Protein AF-A0A317YQ85-F1 (afdb_monomer)

Radius of gyration: 21.91 Å; Cα contacts (8 Å, |Δi|>4): 40; chains: 1; bounding box: 39×44×57 Å

Mean predicted aligned error: 11.45 Å

Structure (mmCIF, N/CA/C/O backbone):
data_AF-A0A317YQ85-F1
#
_entry.id   AF-A0A317YQ85-F1
#
loop_
_atom_site.group_PDB
_atom_site.id
_atom_site.type_symbol
_atom_site.label_atom_id
_atom_site.label_alt_id
_atom_site.label_comp_id
_atom_site.label_asym_id
_atom_site.label_entity_id
_atom_site.label_seq_id
_atom_site.pdbx_PDB_ins_code
_atom_site.Cartn_x
_atom_site.Cartn_y
_atom_site.Cartn_z
_atom_site.occupancy
_atom_site.B_iso_or_equiv
_atom_site.auth_seq_id
_atom_site.auth_comp_id
_atom_site.auth_asym_id
_atom_site.auth_atom_id
_atom_site.pdbx_PDB_model_num
ATOM 1 N N . MET A 1 1 ? -9.573 -4.242 -2.777 1.00 50.12 1 MET A N 1
ATOM 2 C CA . MET A 1 1 ? -8.986 -3.996 -1.440 1.00 50.12 1 MET A CA 1
ATOM 3 C C . MET A 1 1 ? -9.918 -3.262 -0.467 1.00 50.12 1 MET A C 1
ATOM 5 O O . MET A 1 1 ? -9.620 -3.276 0.711 1.00 50.12 1 MET A O 1
ATOM 9 N N . ILE A 1 2 ? -11.048 -2.672 -0.889 1.00 54.00 2 ILE A N 1
ATOM 10 C CA . ILE A 1 2 ? -11.897 -1.852 0.005 1.00 54.00 2 ILE A CA 1
ATOM 11 C C . ILE A 1 2 ? -12.776 -2.663 0.972 1.00 54.00 2 ILE A C 1
ATOM 13 O O . ILE A 1 2 ? -12.992 -2.251 2.102 1.00 54.00 2 ILE A O 1
ATOM 17 N N . THR A 1 3 ? -13.259 -3.835 0.562 1.00 55.47 3 THR A N 1
ATOM 18 C CA . THR A 1 3 ? -14.066 -4.721 1.421 1.00 55.47 3 THR A CA 1
ATOM 19 C C . THR A 1 3 ? -13.219 -5.641 2.296 1.00 55.47 3 THR A C 1
ATOM 21 O O . THR A 1 3 ? -13.746 -6.287 3.195 1.00 55.47 3 THR A O 1
ATOM 24 N N . VAL A 1 4 ? -11.908 -5.703 2.042 1.00 69.31 4 VAL A N 1
ATOM 25 C CA . VAL A 1 4 ? -11.000 -6.661 2.680 1.00 69.31 4 VAL A CA 1
ATOM 26 C C . VAL A 1 4 ? -10.904 -6.428 4.191 1.00 69.31 4 VAL A C 1
ATOM 28 O O . VAL A 1 4 ? -11.081 -7.407 4.903 1.00 69.31 4 VAL A O 1
ATOM 31 N N . PRO A 1 5 ? -10.741 -5.195 4.714 1.00 67.88 5 PRO A N 1
ATOM 32 C CA . PRO A 1 5 ? -10.679 -4.971 6.161 1.00 67.88 5 PRO A CA 1
ATOM 33 C C . PRO A 1 5 ? -11.965 -5.341 6.902 1.00 67.88 5 PRO A C 1
ATOM 35 O O . PRO A 1 5 ? -11.911 -5.950 7.964 1.00 67.88 5 PRO A O 1
ATOM 38 N N . ILE A 1 6 ? -13.128 -5.029 6.319 1.00 68.31 6 ILE A N 1
ATOM 39 C CA . ILE A 1 6 ? -14.445 -5.343 6.898 1.00 68.31 6 ILE A CA 1
ATOM 40 C C . ILE A 1 6 ? -14.634 -6.853 6.975 1.00 68.31 6 ILE A C 1
ATOM 42 O O . ILE A 1 6 ? -14.952 -7.405 8.026 1.00 68.31 6 ILE A O 1
ATOM 46 N N . VAL A 1 7 ? -14.432 -7.517 5.837 1.00 71.94 7 VAL A N 1
ATOM 47 C CA . VAL A 1 7 ? -14.652 -8.954 5.704 1.00 71.94 7 VAL A CA 1
ATOM 48 C C . VAL A 1 7 ? -13.621 -9.721 6.529 1.00 71.94 7 VAL A C 1
ATOM 50 O O . VAL A 1 7 ? -13.997 -10.663 7.212 1.00 71.94 7 VAL A O 1
ATOM 53 N N . ALA A 1 8 ? -12.357 -9.291 6.548 1.00 67.94 8 ALA A N 1
ATOM 54 C CA . ALA A 1 8 ? -11.316 -9.894 7.376 1.00 67.94 8 ALA A CA 1
ATOM 55 C C . ALA A 1 8 ? -11.564 -9.664 8.874 1.00 67.94 8 ALA A C 1
ATOM 57 O O . ALA A 1 8 ? -11.503 -10.617 9.644 1.00 67.94 8 ALA A O 1
ATOM 58 N N . GLY A 1 9 ? -11.901 -8.439 9.289 1.00 68.44 9 GLY A N 1
ATOM 59 C CA . GLY A 1 9 ? -12.206 -8.116 10.684 1.00 68.44 9 GLY A CA 1
ATOM 60 C C . GLY A 1 9 ? -13.398 -8.908 11.221 1.00 68.44 9 GLY A C 1
ATOM 61 O O . GLY A 1 9 ? -13.349 -9.397 12.344 1.00 68.44 9 GLY A O 1
ATOM 62 N N . PHE A 1 10 ? -14.432 -9.105 10.399 1.00 72.94 10 PHE A N 1
ATOM 63 C CA . PHE A 1 10 ? -15.574 -9.956 10.735 1.00 72.94 10 PHE A CA 1
ATOM 64 C C . PHE A 1 10 ? -15.238 -11.456 10.691 1.00 72.94 10 PHE A C 1
ATOM 66 O O . PHE A 1 10 ? -15.654 -12.212 11.559 1.00 72.94 10 PHE A O 1
ATOM 73 N N . LEU A 1 11 ? -14.462 -11.918 9.709 1.00 73.00 11 LEU A N 1
ATOM 74 C CA . LEU A 1 11 ? -14.079 -13.330 9.608 1.00 73.00 11 LEU A CA 1
ATOM 75 C C . LEU A 1 11 ? -13.194 -13.778 10.772 1.00 73.00 11 LEU A C 1
ATOM 77 O O . LEU A 1 11 ? -13.349 -14.900 11.241 1.00 73.00 11 LEU A O 1
ATOM 81 N N . VAL A 1 12 ? -12.299 -12.919 11.261 1.00 72.25 12 VAL A N 1
ATOM 82 C CA . VAL A 1 12 ? -11.390 -13.239 12.376 1.00 72.25 12 VAL A CA 1
ATOM 83 C C . VAL A 1 12 ? -12.139 -13.418 13.704 1.00 72.25 12 VAL A C 1
ATOM 85 O O . VAL A 1 12 ? -11.639 -14.115 14.585 1.00 72.25 12 VAL A O 1
ATOM 88 N N . THR A 1 13 ? -13.349 -12.864 13.862 1.00 74.56 13 THR A N 1
ATOM 89 C CA . THR A 1 13 ? -14.176 -13.117 15.059 1.00 74.56 13 THR A CA 1
ATOM 90 C C . THR A 1 13 ? -14.937 -14.442 14.994 1.00 74.56 13 THR A C 1
ATOM 92 O O . THR A 1 13 ? -15.354 -14.948 16.034 1.00 74.56 13 THR A O 1
AT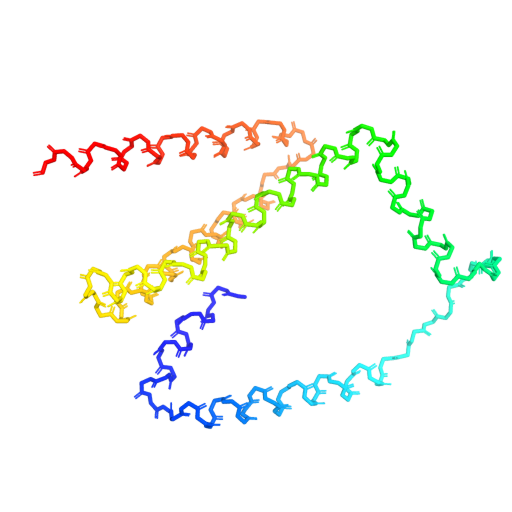OM 95 N N . LEU A 1 14 ? -15.107 -15.016 13.799 1.00 78.06 14 LEU A N 1
ATOM 96 C CA . LEU A 1 14 ? -15.869 -16.250 13.568 1.00 78.06 14 LEU A CA 1
ATOM 97 C C . LEU A 1 14 ? -14.985 -17.466 13.272 1.00 78.06 14 LEU A C 1
ATOM 99 O O . LEU A 1 14 ? -15.401 -18.603 13.486 1.00 78.06 14 LEU A O 1
ATOM 103 N N . VAL A 1 15 ? -13.783 -17.242 12.742 1.00 80.12 15 VAL A N 1
ATOM 104 C CA . VAL A 1 15 ? -12.920 -18.278 12.176 1.00 80.12 15 VAL A CA 1
ATOM 105 C C . VAL A 1 15 ? -11.517 -18.153 12.759 1.00 80.12 15 VAL A C 1
ATOM 107 O O . VAL A 1 15 ? -10.914 -17.082 12.754 1.00 80.12 15 VAL A O 1
ATOM 110 N N . HIS A 1 16 ? -10.963 -19.273 13.229 1.00 83.12 16 HIS A N 1
ATOM 111 C CA . HIS A 1 16 ? -9.589 -19.319 13.723 1.00 83.12 16 HIS A CA 1
ATOM 112 C C . HIS A 1 16 ? -8.580 -18.901 12.646 1.00 83.12 16 HIS A C 1
ATOM 114 O O . HIS A 1 16 ? -8.680 -19.288 11.479 1.00 83.12 16 HIS A O 1
ATOM 120 N N . ILE A 1 17 ? -7.542 -18.180 13.074 1.00 80.12 17 ILE A N 1
ATOM 121 C CA . ILE A 1 17 ? -6.497 -17.637 12.196 1.00 80.12 17 ILE A CA 1
ATOM 122 C C . ILE A 1 17 ? -5.819 -18.705 11.321 1.00 80.12 17 ILE A C 1
ATOM 124 O O . ILE A 1 17 ? -5.515 -18.445 10.160 1.00 80.12 17 ILE A O 1
ATOM 128 N N . ASN A 1 18 ? -5.661 -19.932 11.830 1.00 83.94 18 ASN A N 1
ATOM 129 C CA . ASN A 1 18 ? -5.074 -21.047 11.080 1.00 83.94 18 ASN A CA 1
ATOM 130 C C . ASN A 1 18 ? -5.918 -21.429 9.856 1.00 83.94 18 ASN A C 1
ATOM 132 O O . ASN A 1 18 ? -5.376 -21.707 8.790 1.00 83.94 18 ASN A O 1
ATOM 136 N N . THR A 1 19 ? -7.245 -21.402 9.982 1.00 84.88 19 THR A N 1
ATOM 137 C CA . THR A 1 19 ? -8.161 -21.715 8.879 1.00 84.88 19 THR A CA 1
ATOM 138 C C . THR A 1 19 ? -8.140 -20.614 7.821 1.00 84.88 19 THR A C 1
ATOM 140 O O . THR A 1 19 ? -8.168 -20.909 6.628 1.00 84.88 19 THR A O 1
ATOM 143 N N . LEU A 1 20 ? -8.026 -19.349 8.239 1.00 83.56 20 LEU A N 1
ATOM 144 C CA . LEU A 1 20 ? -7.866 -18.218 7.318 1.00 83.56 20 LEU A CA 1
ATOM 145 C C . LEU A 1 20 ? -6.538 -18.293 6.555 1.00 83.56 20 LEU A C 1
ATOM 147 O O . LEU A 1 20 ? -6.511 -18.062 5.347 1.00 83.56 20 LEU A O 1
ATOM 151 N N . ALA A 1 21 ? -5.454 -18.676 7.234 1.00 85.56 21 ALA A N 1
ATOM 152 C CA . ALA A 1 21 ? -4.158 -18.891 6.598 1.00 85.56 21 ALA A CA 1
ATOM 153 C C . ALA A 1 21 ? -4.220 -20.017 5.550 1.00 85.56 21 ALA A C 1
ATOM 155 O O . ALA A 1 21 ? -3.756 -19.829 4.426 1.00 85.56 21 ALA A O 1
ATOM 156 N N . LEU A 1 22 ? -4.859 -21.147 5.880 1.00 91.06 22 LEU A N 1
ATOM 157 C CA . LEU A 1 22 ? -5.059 -22.258 4.943 1.00 91.06 22 LEU A CA 1
ATOM 158 C C . LEU A 1 22 ? -5.895 -21.851 3.725 1.00 91.06 22 LEU A C 1
ATOM 160 O O . LEU A 1 22 ? -5.544 -22.205 2.599 1.00 91.06 22 LEU A O 1
ATOM 164 N N . LEU A 1 23 ? -6.968 -21.082 3.932 1.00 88.19 23 LEU A N 1
ATOM 165 C CA . LEU A 1 23 ? -7.794 -20.561 2.844 1.00 88.19 23 LEU A CA 1
ATOM 166 C C . LEU A 1 23 ? -6.975 -19.668 1.904 1.00 88.19 23 LEU A C 1
ATOM 168 O O . LEU A 1 23 ? -7.042 -19.850 0.691 1.00 88.19 23 LEU A O 1
ATOM 172 N N . ASN A 1 24 ? -6.168 -18.756 2.457 1.00 88.44 24 ASN A N 1
ATOM 173 C CA . ASN A 1 24 ? -5.304 -17.877 1.670 1.00 88.44 24 ASN A CA 1
ATOM 174 C C . ASN A 1 24 ? -4.281 -18.673 0.842 1.00 88.44 24 ASN A C 1
ATOM 176 O O . ASN A 1 24 ? -4.113 -18.426 -0.354 1.00 88.44 24 ASN A O 1
ATOM 180 N N . SER A 1 25 ? -3.636 -19.673 1.452 1.00 92.75 25 SER A N 1
ATOM 181 C CA . SER A 1 25 ? -2.713 -20.569 0.746 1.00 92.75 25 SER A CA 1
ATOM 182 C C . SER A 1 25 ? -3.399 -21.334 -0.385 1.00 92.75 25 SER A C 1
ATOM 184 O O . SER A 1 25 ? -2.835 -21.458 -1.471 1.00 92.75 25 SER A O 1
ATOM 186 N N . PHE A 1 26 ? -4.622 -21.818 -0.160 1.00 94.88 26 PHE A N 1
ATOM 187 C CA . PHE A 1 26 ? -5.395 -22.502 -1.191 1.00 94.88 26 PHE A CA 1
ATOM 188 C C . PHE A 1 26 ? -5.746 -21.567 -2.355 1.00 94.88 26 PHE A C 1
ATOM 190 O O . PHE A 1 26 ? -5.558 -21.935 -3.514 1.00 94.88 26 PHE A O 1
ATOM 197 N N . THR A 1 27 ? -6.197 -20.341 -2.076 1.00 92.38 27 THR A N 1
ATOM 198 C CA . THR A 1 27 ? -6.528 -19.372 -3.131 1.00 92.38 27 THR A CA 1
ATOM 199 C C . THR A 1 27 ? -5.310 -18.957 -3.957 1.00 92.38 27 THR A C 1
ATOM 201 O O . THR A 1 27 ? -5.420 -18.856 -5.178 1.00 92.38 27 THR A O 1
ATOM 204 N N . GLU A 1 28 ? -4.144 -18.788 -3.327 1.00 93.62 28 GLU A N 1
ATOM 205 C CA . GLU A 1 28 ? -2.880 -18.514 -4.029 1.00 93.62 28 GLU A CA 1
ATOM 206 C C . GLU A 1 28 ? -2.450 -19.696 -4.903 1.00 93.62 28 GLU A C 1
ATOM 208 O O . GLU A 1 28 ? -2.046 -19.519 -6.052 1.00 93.62 28 GLU A O 1
ATOM 213 N N . PHE A 1 29 ? -2.613 -20.924 -4.406 1.00 95.88 29 PHE A N 1
ATOM 214 C CA . PHE A 1 29 ? -2.321 -22.125 -5.184 1.00 95.88 29 PHE A CA 1
ATOM 215 C C . PHE A 1 29 ? -3.201 -22.232 -6.438 1.00 95.88 29 PHE A C 1
ATOM 217 O O . PHE A 1 29 ? -2.704 -22.518 -7.529 1.00 95.88 29 PHE A O 1
ATOM 224 N N . VAL A 1 30 ? -4.498 -21.935 -6.316 1.00 96.19 30 VAL A N 1
ATOM 225 C CA . VAL A 1 30 ? -5.408 -21.867 -7.469 1.00 96.19 30 VAL A CA 1
ATOM 226 C C . VAL A 1 30 ? -4.974 -20.767 -8.443 1.00 96.19 30 VAL A C 1
ATOM 228 O O . VAL A 1 30 ? -4.921 -21.008 -9.650 1.00 96.19 30 VAL A O 1
ATOM 231 N N . GLY A 1 31 ? -4.613 -19.583 -7.941 1.00 95.00 31 GLY A N 1
ATOM 232 C CA . GLY A 1 31 ? -4.095 -18.485 -8.762 1.00 95.00 31 GLY A CA 1
ATOM 233 C C . GLY A 1 31 ? -2.850 -18.885 -9.558 1.00 95.00 31 GLY A C 1
ATOM 234 O O . GLY A 1 31 ? -2.764 -18.617 -10.757 1.00 95.00 31 GLY A O 1
ATOM 235 N 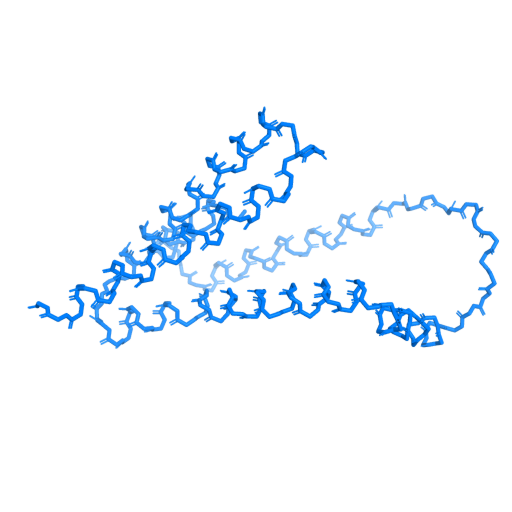N . LEU A 1 32 ? -1.929 -19.608 -8.925 1.00 95.12 32 LEU A N 1
ATOM 236 C CA . LEU A 1 32 ? -0.718 -20.128 -9.552 1.00 95.12 32 LEU A CA 1
ATOM 237 C C . LEU A 1 32 ? -1.039 -21.111 -10.690 1.00 95.12 32 LEU A C 1
ATOM 239 O O . LEU A 1 32 ? -0.463 -20.991 -11.773 1.00 95.12 32 LEU A O 1
ATOM 243 N N . ILE A 1 33 ? -2.004 -22.019 -10.504 1.00 95.38 33 ILE A N 1
ATOM 244 C CA . ILE A 1 33 ? -2.471 -22.916 -11.578 1.00 95.38 33 ILE A CA 1
ATOM 245 C C . ILE A 1 33 ? -3.034 -22.108 -12.754 1.00 95.38 33 ILE A C 1
ATOM 247 O O . ILE A 1 33 ? -2.671 -22.357 -13.904 1.00 95.38 33 ILE A O 1
ATOM 251 N N . LEU A 1 34 ? -3.880 -21.112 -12.481 1.00 94.62 34 LEU A N 1
ATOM 252 C CA . LEU A 1 34 ? -4.472 -20.266 -13.522 1.00 94.62 34 LEU A CA 1
ATOM 253 C C . LEU A 1 34 ? -3.410 -19.481 -14.304 1.00 94.62 34 LEU A C 1
ATOM 255 O O . LEU A 1 34 ? -3.525 -19.343 -15.523 1.00 94.62 34 LEU A O 1
ATOM 259 N N . ILE A 1 35 ? -2.353 -19.014 -13.632 1.00 92.94 35 ILE A N 1
ATOM 260 C CA . ILE A 1 35 ? -1.218 -18.350 -14.284 1.00 92.94 35 ILE A CA 1
ATOM 261 C C . ILE A 1 35 ? -0.482 -19.310 -15.221 1.00 92.94 35 ILE A C 1
ATOM 263 O O . ILE A 1 35 ? -0.156 -18.923 -16.340 1.00 92.94 35 ILE A O 1
ATOM 267 N N . PHE A 1 36 ? -0.271 -20.569 -14.833 1.00 90.06 36 PHE A N 1
ATOM 268 C CA . PHE A 1 36 ? 0.327 -21.559 -15.738 1.00 90.06 36 PHE A CA 1
ATOM 269 C C . PHE A 1 36 ? -0.553 -21.880 -16.951 1.00 90.06 36 PHE A C 1
ATOM 271 O O . PHE A 1 36 ? -0.038 -22.247 -18.009 1.00 90.06 36 PHE A O 1
ATOM 278 N N . MET A 1 37 ? -1.872 -21.723 -16.828 1.00 93.19 37 MET A N 1
ATOM 279 C CA . MET A 1 37 ? -2.803 -21.900 -17.945 1.00 93.19 37 MET A CA 1
ATOM 280 C C . MET A 1 37 ? -2.820 -20.702 -18.910 1.00 93.19 37 MET A C 1
ATOM 282 O O . MET A 1 37 ? -3.277 -20.850 -20.049 1.00 93.19 37 MET A O 1
ATOM 286 N N . LEU A 1 38 ? -2.309 -19.531 -18.507 1.00 89.94 38 LEU A N 1
ATOM 287 C CA . LEU A 1 38 ? -2.206 -18.362 -19.382 1.00 89.94 38 LEU A CA 1
ATOM 288 C C . LEU A 1 38 ? -1.162 -18.603 -20.480 1.00 89.94 38 LEU A C 1
ATOM 290 O O . LEU A 1 38 ? 0.041 -18.681 -20.244 1.00 89.94 38 LEU A O 1
ATOM 294 N N . ARG A 1 39 ? -1.629 -18.665 -21.730 1.00 81.25 39 ARG A N 1
ATOM 295 C CA . ARG A 1 39 ? -0.761 -18.683 -22.913 1.00 81.25 39 ARG A CA 1
ATOM 296 C C . ARG A 1 39 ? -0.522 -17.259 -23.398 1.00 81.25 39 ARG A C 1
ATOM 298 O O . ARG A 1 39 ? -1.422 -16.625 -23.945 1.00 81.25 39 ARG A O 1
ATOM 305 N N . PHE A 1 40 ? 0.704 -16.772 -23.248 1.00 75.88 40 PHE A N 1
ATOM 306 C CA . PHE A 1 40 ? 1.113 -15.495 -23.826 1.00 75.88 40 PHE A CA 1
ATOM 307 C C . PHE A 1 40 ? 1.437 -15.673 -25.312 1.00 75.88 40 PHE A C 1
ATOM 309 O O . PHE A 1 40 ? 2.225 -16.541 -25.686 1.00 75.88 40 PHE A O 1
ATOM 316 N N . LYS A 1 41 ? 0.834 -14.849 -26.178 1.00 77.75 41 LYS A N 1
ATOM 317 C CA . LYS A 1 41 ? 1.267 -14.762 -27.578 1.00 77.75 41 LYS A CA 1
ATOM 318 C C . LYS A 1 41 ? 2.649 -14.100 -27.611 1.00 77.75 41 LYS A C 1
ATOM 320 O O . LYS A 1 41 ? 2.795 -13.038 -27.001 1.00 77.75 41 LYS A O 1
ATOM 325 N N . PRO A 1 42 ? 3.645 -14.674 -28.307 1.00 68.44 42 PRO A N 1
ATOM 326 C CA . PRO A 1 42 ? 4.931 -14.014 -28.466 1.00 68.44 42 PRO A CA 1
ATOM 327 C C . PRO A 1 42 ? 4.711 -12.682 -29.188 1.00 68.44 42 PRO A C 1
ATOM 329 O O . PRO A 1 42 ? 4.082 -12.630 -30.245 1.00 68.44 42 PRO A O 1
ATOM 332 N N . ALA A 1 43 ? 5.175 -11.590 -28.584 1.00 69.12 43 ALA A N 1
ATOM 333 C CA . ALA A 1 43 ? 5.159 -10.290 -29.232 1.00 69.12 43 ALA A CA 1
ATOM 334 C C . ALA A 1 43 ? 6.158 -10.309 -30.397 1.00 69.12 43 ALA A C 1
ATOM 336 O O . ALA A 1 43 ? 7.273 -10.805 -30.240 1.00 69.12 43 ALA A O 1
ATOM 337 N N . ASN A 1 44 ? 5.782 -9.732 -31.542 1.00 59.00 44 ASN A N 1
ATOM 338 C CA . ASN A 1 44 ? 6.637 -9.566 -32.726 1.00 59.00 44 ASN A CA 1
ATOM 339 C C . ASN A 1 44 ? 7.739 -8.511 -32.492 1.00 59.00 44 ASN A C 1
ATOM 341 O O . ASN A 1 44 ? 7.914 -7.588 -33.284 1.00 59.00 44 ASN A O 1
ATOM 345 N N . ALA A 1 45 ? 8.448 -8.592 -31.370 1.00 62.19 45 ALA A N 1
ATOM 346 C CA . ALA A 1 45 ? 9.595 -7.758 -31.083 1.00 62.19 45 ALA A CA 1
ATOM 347 C C . ALA A 1 45 ? 10.846 -8.534 -31.488 1.00 62.19 45 ALA A C 1
ATOM 349 O O . ALA A 1 45 ? 11.126 -9.603 -30.946 1.00 62.19 45 ALA A O 1
ATOM 350 N N . VAL A 1 46 ? 11.616 -7.979 -32.426 1.00 58.75 46 VAL A N 1
ATOM 3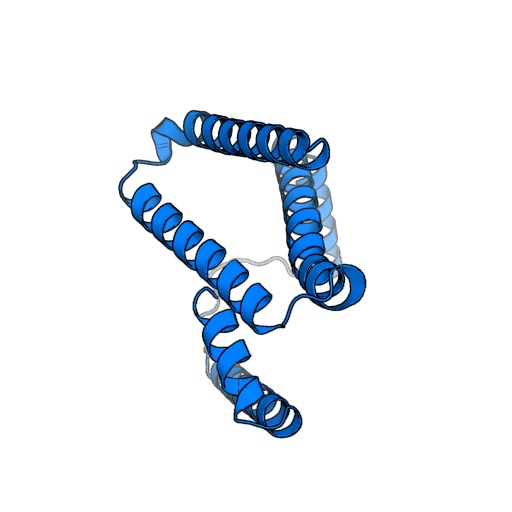51 C CA . VAL A 1 46 ? 13.003 -8.383 -32.675 1.00 58.75 46 VAL A CA 1
ATOM 352 C C . VAL A 1 46 ? 13.801 -8.009 -31.424 1.00 58.75 46 VAL A C 1
ATOM 354 O O . VAL A 1 46 ? 14.393 -6.937 -31.321 1.00 58.75 46 VAL A O 1
ATOM 357 N N . SER A 1 47 ? 13.715 -8.858 -30.405 1.00 59.53 47 SER A N 1
ATOM 358 C CA . SER A 1 47 ? 14.435 -8.701 -29.155 1.00 59.53 47 SER A CA 1
ATOM 359 C C . SER A 1 47 ? 15.863 -9.162 -29.401 1.00 59.53 47 SER A C 1
ATOM 361 O O . SER A 1 47 ? 16.140 -10.347 -29.576 1.00 59.53 47 SER A O 1
ATOM 363 N N . LYS A 1 48 ? 16.789 -8.204 -29.440 1.00 63.84 48 LYS A N 1
ATOM 364 C CA . LYS A 1 48 ? 18.204 -8.501 -29.228 1.00 63.84 48 LYS A CA 1
ATOM 365 C C . LYS A 1 48 ? 18.284 -9.214 -27.874 1.00 63.84 48 LYS A C 1
ATOM 367 O O . LYS A 1 48 ? 17.725 -8.698 -26.907 1.00 63.84 48 LYS A O 1
ATOM 372 N N . SER A 1 49 ? 18.915 -10.388 -27.803 1.00 69.12 49 SER A N 1
ATOM 373 C CA . SER A 1 49 ? 19.033 -11.155 -26.556 1.00 69.12 49 SER A CA 1
ATOM 374 C C . SER A 1 49 ? 19.964 -10.425 -25.582 1.00 69.12 49 SER A C 1
ATOM 376 O O . SER A 1 49 ? 21.154 -10.722 -25.480 1.00 69.12 49 SER A O 1
ATOM 378 N N . ILE A 1 50 ? 19.445 -9.400 -24.918 1.00 76.00 50 ILE A N 1
ATOM 379 C CA . ILE A 1 50 ? 20.143 -8.683 -23.859 1.00 76.00 50 ILE A CA 1
ATOM 380 C C . ILE A 1 50 ? 20.042 -9.559 -22.613 1.00 76.00 50 ILE A C 1
ATOM 382 O O . ILE A 1 50 ? 18.976 -10.114 -22.323 1.00 76.00 50 ILE A O 1
ATOM 386 N N . LYS A 1 51 ? 21.142 -9.716 -21.872 1.00 86.94 51 LYS A N 1
ATOM 387 C CA . LYS A 1 51 ? 21.080 -10.434 -20.596 1.00 86.94 51 LYS A CA 1
ATOM 388 C C . LYS A 1 51 ? 20.121 -9.693 -19.668 1.00 86.94 51 LYS A C 1
ATOM 390 O O . LYS A 1 51 ? 20.144 -8.468 -19.596 1.00 86.94 51 LYS A O 1
ATOM 395 N N . PHE A 1 52 ? 19.305 -10.433 -18.921 1.00 83.88 52 PHE A N 1
ATOM 396 C CA . PHE A 1 52 ? 18.312 -9.851 -18.011 1.00 83.88 52 PHE A CA 1
ATOM 397 C C . PHE A 1 52 ? 18.912 -8.781 -17.080 1.00 83.88 52 PHE A C 1
ATOM 399 O O . PHE A 1 52 ? 18.340 -7.708 -16.906 1.00 83.88 52 PHE A O 1
ATOM 406 N N . THR A 1 53 ? 20.103 -9.041 -16.538 1.00 87.81 53 THR A N 1
ATOM 407 C CA . THR A 1 53 ? 20.821 -8.118 -15.650 1.00 87.81 53 THR A CA 1
ATOM 408 C C . THR A 1 53 ? 21.234 -6.822 -16.347 1.00 87.81 53 THR A C 1
ATOM 410 O O . THR A 1 53 ? 21.105 -5.748 -15.763 1.00 87.81 53 THR A O 1
ATOM 413 N N . GLU A 1 54 ? 21.687 -6.909 -17.598 1.00 86.31 54 GLU A N 1
ATOM 414 C CA . GLU A 1 54 ? 22.073 -5.757 -18.418 1.00 86.31 54 GLU A CA 1
ATOM 415 C C . GLU A 1 54 ? 20.845 -4.901 -18.751 1.00 86.31 54 GLU A C 1
ATOM 417 O O . GLU A 1 54 ? 20.869 -3.690 -18.533 1.00 86.31 54 GLU A O 1
ATOM 422 N N . GLY A 1 55 ? 19.736 -5.529 -19.156 1.00 85.31 55 GLY A N 1
ATOM 423 C CA . GLY A 1 55 ? 18.475 -4.829 -19.420 1.00 85.31 55 GLY A CA 1
ATOM 424 C C . GLY A 1 55 ? 17.880 -4.171 -18.169 1.00 85.31 55 GLY A C 1
ATOM 425 O O . GLY A 1 55 ? 17.355 -3.055 -18.231 1.00 85.31 55 GLY A O 1
ATOM 426 N N . MET A 1 56 ? 18.009 -4.818 -17.006 1.00 87.44 56 MET A N 1
ATOM 427 C CA . MET A 1 56 ? 17.563 -4.254 -15.732 1.00 87.44 56 MET A CA 1
ATOM 428 C C . MET A 1 56 ? 18.417 -3.046 -15.324 1.00 87.44 56 MET A C 1
ATOM 430 O O . MET A 1 56 ? 17.871 -1.992 -14.992 1.00 87.44 56 MET A O 1
ATOM 434 N N . ALA A 1 57 ? 19.746 -3.158 -15.404 1.00 90.94 57 ALA A N 1
ATOM 435 C CA . ALA A 1 57 ? 20.659 -2.058 -15.093 1.00 90.94 57 ALA A CA 1
ATOM 436 C C . ALA A 1 57 ? 20.448 -0.854 -16.025 1.00 90.94 57 ALA A C 1
ATOM 438 O O . ALA A 1 57 ? 20.434 0.294 -15.571 1.00 90.94 57 ALA A O 1
ATOM 439 N N . GLU A 1 58 ? 20.233 -1.105 -17.317 1.00 87.69 58 GLU A N 1
ATOM 440 C CA . GLU A 1 58 ? 19.940 -0.065 -18.302 1.00 87.69 58 GLU A CA 1
ATOM 441 C C . GLU A 1 58 ? 18.615 0.653 -18.001 1.00 87.69 58 GLU A C 1
ATOM 443 O O . GLU A 1 58 ? 18.562 1.885 -18.030 1.00 87.69 58 GLU A O 1
ATOM 448 N N . SER A 1 59 ? 17.580 -0.092 -17.604 1.00 87.62 59 SER A N 1
ATOM 449 C CA . SER A 1 59 ? 16.277 0.463 -17.210 1.00 87.62 59 SER A CA 1
ATOM 450 C C . SER A 1 59 ? 16.378 1.366 -15.975 1.00 87.62 59 SER A C 1
ATOM 452 O O . SER A 1 59 ? 15.851 2.480 -15.970 1.00 87.62 59 SER A O 1
ATOM 454 N N . PHE A 1 60 ? 17.114 0.941 -14.943 1.00 89.75 60 PHE A N 1
ATOM 455 C CA . PHE A 1 60 ? 17.361 1.770 -13.757 1.00 89.75 60 PHE A CA 1
ATOM 456 C C . PHE A 1 60 ? 18.151 3.034 -14.102 1.00 89.75 60 PHE A C 1
ATOM 458 O O . PHE A 1 60 ? 17.768 4.143 -13.715 1.00 89.75 60 PHE A O 1
ATOM 465 N N . LYS A 1 61 ? 19.223 2.892 -14.890 1.00 92.12 61 LYS A N 1
ATOM 466 C CA . LYS A 1 61 ? 20.021 4.029 -15.362 1.00 92.12 61 LYS A CA 1
ATOM 467 C C . LYS A 1 61 ? 19.164 5.022 -16.148 1.00 92.12 61 LYS A C 1
ATOM 469 O O . LYS A 1 61 ? 19.331 6.231 -15.986 1.00 92.12 61 LYS A O 1
ATOM 474 N N . TYR A 1 62 ? 18.234 4.533 -16.965 1.00 90.38 62 TYR A N 1
ATOM 475 C CA . TYR A 1 62 ? 17.310 5.363 -17.733 1.00 90.38 62 TYR A CA 1
ATOM 476 C C . TYR A 1 62 ? 16.373 6.186 -16.835 1.00 90.38 62 TYR A C 1
ATOM 478 O O . TYR A 1 62 ? 16.262 7.402 -17.021 1.00 90.38 62 TYR A O 1
ATOM 486 N N . VAL A 1 63 ? 15.755 5.557 -15.828 1.00 90.19 63 VAL A N 1
ATOM 487 C CA . VAL A 1 63 ? 14.860 6.239 -14.875 1.00 90.19 63 VAL A CA 1
ATOM 488 C C . VAL A 1 63 ? 15.595 7.355 -14.130 1.00 90.19 63 VAL A C 1
ATOM 490 O O . VAL A 1 63 ? 15.083 8.472 -14.043 1.00 90.19 63 VAL A O 1
ATOM 493 N N . PHE A 1 64 ? 16.814 7.093 -13.651 1.00 89.62 64 PHE A N 1
ATOM 494 C CA . PHE A 1 64 ? 17.585 8.079 -12.887 1.00 89.62 64 PHE A CA 1
ATOM 495 C C . PHE A 1 64 ? 18.230 9.175 -13.744 1.00 89.62 64 PHE A C 1
ATOM 497 O O . PHE A 1 64 ? 18.427 10.287 -13.253 1.00 89.62 64 PHE A O 1
ATOM 504 N N . LYS A 1 65 ? 18.519 8.914 -15.026 1.00 92.75 65 LYS A N 1
ATOM 505 C CA . LYS A 1 65 ? 19.061 9.925 -15.951 1.00 92.75 65 LYS A CA 1
ATOM 506 C C . LYS A 1 65 ? 18.025 10.995 -16.317 1.00 92.75 65 LYS A C 1
ATOM 508 O O . LYS A 1 65 ? 18.390 12.141 -16.575 1.00 92.75 65 LYS A O 1
ATOM 513 N N . ASN A 1 66 ? 16.740 10.645 -16.358 1.00 92.75 66 ASN A N 1
ATOM 514 C CA . ASN A 1 66 ? 15.670 11.585 -16.680 1.00 92.75 66 ASN A CA 1
ATOM 515 C C . ASN A 1 66 ? 15.107 12.227 -15.403 1.00 92.75 66 ASN A C 1
ATOM 517 O O . ASN A 1 66 ? 14.437 11.567 -14.611 1.00 92.75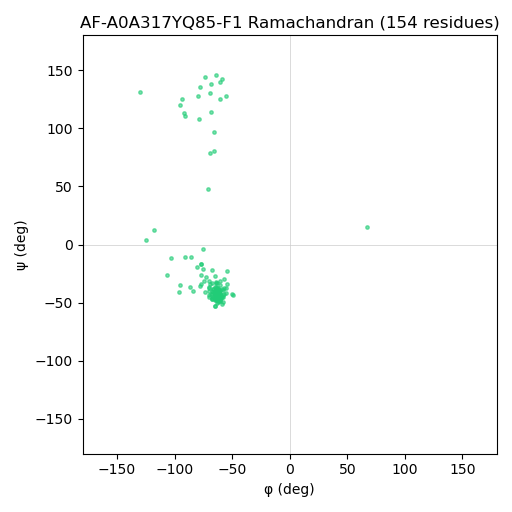 66 ASN A O 1
ATOM 521 N N . ARG A 1 67 ? 15.312 13.540 -15.230 1.00 89.50 67 ARG A N 1
ATOM 522 C CA . ARG A 1 67 ? 14.863 14.282 -14.037 1.00 89.50 67 ARG A CA 1
ATOM 523 C C . ARG A 1 67 ? 13.361 14.141 -13.763 1.00 89.50 67 ARG A C 1
ATOM 525 O O . ARG A 1 67 ? 12.980 14.038 -12.600 1.00 89.50 67 ARG A O 1
ATOM 532 N N . ASN A 1 68 ? 12.517 14.101 -14.796 1.00 88.00 68 ASN A N 1
ATOM 533 C CA . ASN A 1 68 ? 11.069 13.952 -14.619 1.00 88.00 68 ASN A CA 1
ATOM 534 C C . ASN A 1 68 ? 10.710 12.549 -14.116 1.00 88.00 68 ASN A C 1
ATOM 536 O O . ASN A 1 68 ? 9.934 12.424 -13.171 1.00 88.00 68 ASN A O 1
ATOM 540 N N . LEU A 1 69 ? 11.305 11.504 -14.702 1.00 89.38 69 LEU A N 1
ATOM 541 C CA . LEU A 1 69 ? 11.072 10.119 -14.275 1.00 89.38 69 LEU A CA 1
ATOM 542 C C . LEU A 1 69 ? 11.640 9.862 -12.881 1.00 89.38 69 LEU A C 1
ATOM 544 O O . LEU A 1 69 ? 10.948 9.288 -12.051 1.00 89.38 69 LEU A O 1
ATOM 548 N N . SER A 1 70 ? 12.843 10.355 -12.595 1.00 90.81 70 SER A N 1
ATOM 549 C CA . SER A 1 70 ? 13.464 10.267 -11.273 1.00 90.81 70 SER A CA 1
ATOM 550 C C . SER A 1 70 ? 12.627 10.977 -10.202 1.00 90.81 70 SER A C 1
ATOM 552 O O . SER A 1 70 ? 12.382 10.420 -9.135 1.00 90.81 70 SER A O 1
ATOM 554 N N . THR A 1 71 ? 12.086 12.165 -10.505 1.00 88.94 71 THR A N 1
ATOM 555 C CA . THR A 1 71 ? 11.193 12.886 -9.580 1.00 88.94 71 THR A CA 1
ATOM 556 C C . THR A 1 71 ? 9.897 12.112 -9.348 1.00 88.94 71 THR A C 1
ATOM 558 O O . THR A 1 71 ? 9.463 11.983 -8.205 1.00 88.94 71 THR A O 1
ATOM 561 N N . LEU A 1 72 ? 9.280 11.563 -10.399 1.00 88.12 72 LEU A N 1
ATOM 562 C CA . LEU A 1 72 ? 8.080 10.729 -10.267 1.00 88.12 72 LEU A CA 1
ATOM 563 C C . LEU A 1 72 ? 8.356 9.455 -9.467 1.00 88.12 72 LEU A C 1
ATOM 565 O O . LEU A 1 72 ? 7.567 9.099 -8.596 1.00 88.12 72 LEU A O 1
ATOM 569 N N . PHE A 1 73 ? 9.484 8.800 -9.726 1.00 90.19 73 PHE A N 1
ATOM 570 C CA . PHE A 1 73 ? 9.907 7.604 -9.015 1.00 90.19 73 PHE A CA 1
ATOM 571 C C . PHE A 1 73 ? 10.125 7.894 -7.530 1.00 90.19 73 PHE A C 1
ATOM 573 O O . PHE A 1 73 ? 9.566 7.198 -6.685 1.00 90.19 73 PHE A O 1
ATOM 580 N N . LEU A 1 74 ? 10.870 8.953 -7.202 1.00 91.56 74 LEU A N 1
ATOM 581 C CA . LEU A 1 74 ? 11.154 9.328 -5.820 1.00 91.56 74 LEU A CA 1
ATOM 582 C C . LEU A 1 74 ? 9.881 9.746 -5.080 1.00 91.56 74 LEU A C 1
ATOM 584 O O . LEU A 1 74 ? 9.615 9.250 -3.991 1.00 91.56 74 LEU A O 1
ATOM 588 N N . THR A 1 75 ? 9.064 10.615 -5.682 1.00 86.38 75 THR A N 1
ATOM 589 C CA . THR A 1 75 ? 7.803 11.060 -5.067 1.00 86.38 75 THR A CA 1
ATOM 590 C C . THR A 1 75 ? 6.842 9.900 -4.848 1.00 86.38 75 THR A C 1
ATOM 592 O O . THR A 1 75 ? 6.293 9.772 -3.757 1.00 86.38 75 THR A O 1
ATOM 595 N N . SER A 1 76 ? 6.691 9.011 -5.831 1.00 85.69 76 SER A N 1
ATOM 596 C CA . SER A 1 76 ? 5.862 7.813 -5.685 1.00 85.69 76 SER A CA 1
ATOM 597 C C . SER A 1 76 ? 6.423 6.882 -4.616 1.00 85.69 76 SER A C 1
ATOM 599 O O . SER A 1 76 ? 5.655 6.376 -3.808 1.00 85.69 76 SER A O 1
ATOM 601 N N . SER A 1 77 ? 7.741 6.682 -4.564 1.00 89.75 77 SER A N 1
ATOM 602 C CA . SER A 1 77 ? 8.376 5.821 -3.560 1.00 89.75 77 SER A CA 1
ATOM 603 C C . SER A 1 77 ? 8.163 6.354 -2.147 1.00 89.75 77 SER A C 1
ATOM 605 O O . SER A 1 77 ? 7.756 5.597 -1.274 1.00 89.75 77 SER A O 1
ATOM 607 N N . VAL A 1 78 ? 8.357 7.658 -1.926 1.00 90.69 78 VAL A N 1
ATOM 608 C CA . VAL A 1 78 ? 8.143 8.293 -0.616 1.00 90.69 78 VAL A CA 1
ATOM 609 C C . VAL A 1 78 ? 6.673 8.224 -0.207 1.00 90.69 78 VAL A C 1
ATOM 611 O O . VAL A 1 78 ? 6.374 7.821 0.913 1.00 90.69 78 VAL A O 1
ATOM 614 N N . ILE A 1 79 ? 5.745 8.565 -1.109 1.00 85.06 79 ILE A N 1
ATOM 615 C CA . ILE A 1 79 ? 4.305 8.515 -0.815 1.00 85.06 79 ILE A CA 1
ATOM 616 C C . ILE A 1 79 ? 3.866 7.080 -0.504 1.00 85.06 79 ILE A C 1
ATOM 618 O O . ILE A 1 79 ? 3.167 6.864 0.482 1.00 85.06 79 ILE A O 1
ATOM 622 N N . ASN A 1 80 ? 4.298 6.098 -1.303 1.00 86.75 80 ASN A N 1
ATOM 623 C CA . ASN A 1 80 ? 3.965 4.693 -1.062 1.00 86.75 80 ASN A CA 1
ATOM 624 C C . ASN A 1 80 ? 4.588 4.188 0.239 1.00 86.75 80 ASN A C 1
ATOM 626 O O . ASN A 1 80 ? 3.911 3.519 1.009 1.00 86.75 80 ASN A O 1
ATOM 630 N N . PHE A 1 81 ? 5.845 4.528 0.520 1.00 89.12 81 PHE A N 1
ATOM 631 C CA . PHE A 1 81 ? 6.508 4.114 1.752 1.00 89.12 81 PHE A CA 1
ATOM 632 C C . PHE A 1 81 ? 5.795 4.660 2.993 1.00 89.12 81 PHE A C 1
ATOM 634 O O . PHE A 1 81 ? 5.494 3.898 3.909 1.00 89.12 81 PHE A O 1
ATOM 641 N N . LEU A 1 82 ? 5.482 5.959 3.012 1.00 85.69 82 LEU A N 1
ATOM 642 C CA . LEU A 1 82 ? 4.766 6.584 4.126 1.00 85.69 82 LEU A CA 1
ATOM 643 C C . LEU A 1 82 ? 3.350 6.016 4.268 1.00 85.69 82 LEU A C 1
ATOM 645 O O . LEU A 1 82 ? 2.937 5.689 5.377 1.00 85.69 82 LEU A O 1
ATOM 649 N N . GLY A 1 83 ? 2.637 5.840 3.151 1.00 82.56 83 GLY A N 1
ATOM 650 C CA . GLY A 1 83 ? 1.308 5.230 3.139 1.00 82.56 83 GLY A CA 1
ATOM 651 C C . GLY A 1 83 ? 1.316 3.822 3.733 1.00 82.56 83 GLY A C 1
ATOM 652 O O . GLY A 1 83 ? 0.556 3.546 4.655 1.00 82.56 83 GLY A O 1
ATOM 653 N N . GLN A 1 84 ? 2.233 2.964 3.283 1.00 84.56 84 GLN A N 1
ATOM 654 C CA . GLN A 1 84 ? 2.340 1.593 3.789 1.00 84.56 84 GLN A CA 1
ATOM 655 C C . GLN A 1 84 ? 2.837 1.531 5.235 1.00 84.56 84 GLN A C 1
ATOM 657 O O . GLN A 1 84 ? 2.384 0.687 6.007 1.00 84.56 84 GLN A O 1
ATOM 662 N N . SER A 1 85 ? 3.721 2.448 5.634 1.00 83.56 85 SER A N 1
ATOM 663 C CA . SER A 1 85 ? 4.154 2.562 7.030 1.00 83.56 85 SER A CA 1
ATOM 664 C C . SER A 1 85 ? 2.977 2.881 7.951 1.00 83.56 85 SER A C 1
ATOM 666 O O . SER A 1 85 ? 2.884 2.310 9.034 1.00 83.56 85 SER A O 1
ATOM 668 N N . LEU A 1 86 ? 2.046 3.737 7.516 1.00 83.00 86 LEU A N 1
ATOM 669 C CA . LEU A 1 86 ? 0.813 4.012 8.257 1.00 83.00 86 LEU A CA 1
ATOM 670 C C . LEU A 1 86 ? -0.121 2.801 8.280 1.00 83.00 86 LEU A C 1
ATOM 672 O O . LEU A 1 86 ? -0.650 2.484 9.339 1.00 83.00 86 LEU A O 1
ATOM 676 N N . THR A 1 87 ? -0.285 2.093 7.161 1.00 82.19 87 THR A N 1
ATOM 677 C CA . THR A 1 87 ? -1.110 0.874 7.099 1.00 82.19 87 THR A CA 1
ATOM 678 C C . THR A 1 87 ? -0.651 -0.192 8.096 1.00 82.19 87 THR A C 1
ATOM 680 O O . THR A 1 87 ? -1.483 -0.858 8.702 1.00 82.19 87 THR A O 1
ATOM 683 N N . VAL A 1 88 ? 0.658 -0.334 8.317 1.00 84.69 88 VAL A N 1
ATOM 684 C CA . VAL A 1 88 ? 1.197 -1.292 9.299 1.00 84.69 88 VAL A CA 1
ATOM 685 C C . VAL A 1 88 ? 1.261 -0.701 10.714 1.00 84.69 88 VAL A C 1
ATOM 687 O O . VAL A 1 88 ? 1.021 -1.406 11.692 1.00 84.69 88 VAL A O 1
ATOM 690 N N . GLY A 1 89 ? 1.576 0.589 10.846 1.00 82.00 89 GLY A N 1
ATOM 691 C CA . GLY A 1 89 ? 1.781 1.251 12.136 1.00 82.00 89 GLY A CA 1
ATOM 692 C C . GLY A 1 89 ? 0.492 1.615 12.874 1.00 82.00 89 GLY A C 1
ATOM 693 O O . GLY A 1 89 ? 0.446 1.514 14.099 1.00 82.00 89 GLY A O 1
ATOM 694 N N . LEU A 1 90 ? -0.567 2.002 12.157 1.00 82.81 90 LEU A N 1
ATOM 695 C CA . LEU A 1 90 ? -1.843 2.410 12.758 1.00 82.81 90 LEU A CA 1
ATOM 696 C C . LEU A 1 90 ? -2.499 1.300 13.595 1.00 82.81 90 LEU A C 1
ATOM 698 O O . LEU A 1 90 ? -2.869 1.599 14.731 1.00 82.81 90 LEU A O 1
ATOM 702 N N . PRO A 1 91 ? -2.597 0.035 13.134 1.00 83.19 91 PRO A N 1
ATOM 703 C CA . PRO A 1 91 ? -3.114 -1.058 13.957 1.00 83.19 91 PRO A CA 1
ATOM 704 C C . PRO A 1 91 ? -2.365 -1.214 15.281 1.00 83.19 91 PRO A C 1
ATOM 706 O O . PRO A 1 91 ? -2.987 -1.397 16.327 1.00 83.19 91 PRO A O 1
ATOM 709 N N . ILE A 1 92 ? -1.035 -1.089 15.247 1.00 84.62 92 ILE A N 1
ATOM 710 C CA . ILE A 1 92 ? -0.188 -1.189 16.437 1.00 84.62 92 ILE A CA 1
ATOM 711 C C . ILE A 1 92 ? -0.511 -0.036 17.386 1.00 84.62 92 ILE A C 1
ATOM 713 O O . ILE A 1 92 ? -0.836 -0.280 18.543 1.00 84.62 92 ILE A O 1
ATOM 717 N N . ILE A 1 93 ? -0.492 1.211 16.917 1.00 84.25 93 ILE A N 1
ATOM 718 C CA . ILE A 1 93 ? -0.762 2.383 17.763 1.00 84.25 93 ILE A CA 1
ATOM 719 C C . ILE A 1 93 ? -2.174 2.310 18.368 1.00 84.25 93 ILE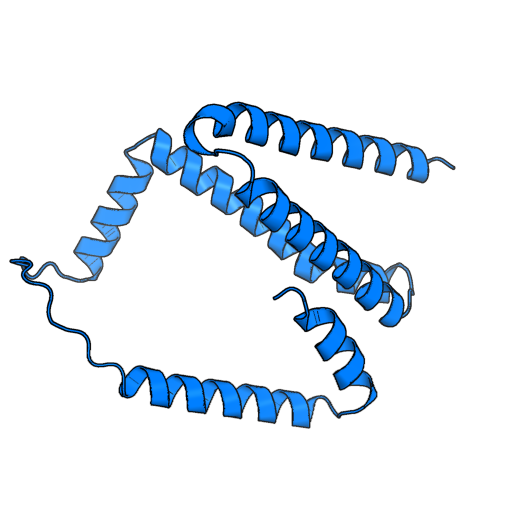 A C 1
ATOM 721 O O . ILE A 1 93 ? -2.341 2.458 19.577 1.00 84.25 93 ILE A O 1
ATOM 725 N N . ILE A 1 94 ? -3.191 2.024 17.555 1.00 81.62 94 ILE A N 1
ATOM 726 C CA . ILE A 1 94 ? -4.600 2.045 17.973 1.00 81.62 94 ILE A CA 1
ATOM 727 C C . ILE A 1 94 ? -4.909 0.932 18.979 1.00 81.62 94 ILE A C 1
ATOM 729 O O . ILE A 1 94 ? -5.533 1.195 20.007 1.00 81.62 94 ILE A O 1
ATOM 733 N N . VAL A 1 95 ? -4.462 -0.296 18.710 1.00 79.94 95 VAL A N 1
ATOM 734 C CA . VAL A 1 95 ? -4.803 -1.450 19.554 1.00 79.94 95 VAL A CA 1
ATOM 735 C C . VAL A 1 95 ? -3.865 -1.564 20.754 1.00 79.94 95 VAL A C 1
ATOM 737 O O . VAL A 1 95 ? -4.319 -1.876 21.851 1.00 79.94 95 VAL A O 1
ATOM 740 N N . THR A 1 96 ? -2.565 -1.304 20.575 1.00 80.00 96 THR A N 1
ATOM 741 C CA . THR A 1 96 ? -1.567 -1.548 21.634 1.00 80.00 96 THR A CA 1
ATOM 742 C C . THR A 1 96 ? -1.250 -0.322 22.486 1.00 80.00 96 THR A C 1
ATOM 744 O O . THR A 1 96 ? -1.030 -0.483 23.681 1.00 80.00 96 THR A O 1
ATOM 747 N N . GLN A 1 97 ? -1.238 0.893 21.920 1.00 82.38 97 GLN A N 1
ATOM 748 C CA . GLN A 1 97 ? -0.882 2.109 22.672 1.00 82.38 97 GLN A CA 1
ATOM 749 C C . GLN A 1 97 ? -2.115 2.855 23.187 1.00 82.38 97 GLN A C 1
ATOM 751 O O . GLN A 1 97 ? -2.118 3.322 24.321 1.00 82.38 97 GLN A O 1
ATOM 756 N N . LEU A 1 98 ? -3.163 2.956 22.367 1.00 82.94 98 LEU A N 1
ATOM 757 C CA . LEU A 1 98 ? -4.398 3.665 22.717 1.00 82.94 98 LEU A CA 1
ATOM 758 C C . LEU A 1 98 ? -5.455 2.759 23.371 1.00 82.94 98 LEU A C 1
ATOM 760 O O . LEU A 1 98 ? -6.453 3.256 23.886 1.00 82.94 98 LEU A O 1
ATOM 764 N N . GLY A 1 99 ? -5.251 1.436 23.360 1.00 82.44 99 GLY A N 1
ATOM 765 C CA . GLY A 1 99 ? -6.146 0.464 23.995 1.00 82.44 99 GLY A CA 1
ATOM 766 C C . GLY A 1 99 ? -7.530 0.351 23.347 1.00 82.44 99 GLY A C 1
ATOM 767 O O . GLY A 1 99 ? -8.449 -0.203 23.954 1.00 82.44 99 GLY A O 1
ATOM 768 N N . TYR A 1 100 ? -7.713 0.867 22.128 1.00 82.38 100 TYR A N 1
ATOM 769 C CA . TYR A 1 100 ? -8.982 0.748 21.418 1.00 82.38 100 TYR A CA 1
ATOM 770 C C . TYR A 1 100 ? -9.194 -0.680 20.905 1.00 82.38 100 TYR A C 1
ATOM 772 O O . TYR A 1 100 ? -8.272 -1.364 20.463 1.00 82.38 100 TYR A O 1
ATOM 780 N N . SER A 1 101 ? -10.450 -1.129 20.920 1.00 79.12 101 SER A N 1
ATOM 781 C CA . SER A 1 101 ? -10.826 -2.442 20.386 1.00 79.12 101 SER A CA 1
ATOM 782 C C . SER A 1 101 ? -10.584 -2.531 18.874 1.00 79.12 101 SER A C 1
ATOM 784 O O . SER A 1 101 ? -10.832 -1.573 18.141 1.00 79.12 101 SER A O 1
ATOM 786 N N . SER A 1 102 ? -10.204 -3.717 18.388 1.00 72.88 102 SER A N 1
ATOM 787 C CA . SER A 1 102 ? -10.024 -4.028 16.961 1.00 72.88 102 SER A CA 1
ATOM 788 C C . SER A 1 102 ? -11.258 -3.720 16.102 1.00 72.88 102 SER A C 1
ATOM 790 O O . SER A 1 102 ? -11.123 -3.468 14.907 1.00 72.88 102 SER A O 1
ATOM 792 N N . ALA A 1 103 ? -12.455 -3.670 16.698 1.00 74.00 103 ALA A N 1
ATOM 793 C CA . ALA A 1 103 ? -13.665 -3.229 16.007 1.00 74.00 103 ALA A CA 1
ATOM 794 C C . ALA A 1 103 ? -13.588 -1.755 15.557 1.00 74.00 103 ALA A C 1
ATOM 796 O O . ALA A 1 103 ? -14.037 -1.435 14.461 1.00 74.00 103 ALA A O 1
ATOM 797 N N . HIS A 1 104 ? -12.976 -0.871 16.356 1.00 76.25 104 HIS A N 1
ATOM 798 C CA . HIS A 1 104 ? -12.794 0.547 16.009 1.00 76.25 104 HIS A CA 1
ATOM 799 C C . HIS A 1 104 ? -11.776 0.727 14.879 1.00 76.25 104 HIS A C 1
ATOM 801 O O . HIS A 1 104 ? -11.961 1.559 13.995 1.00 76.25 104 HIS A O 1
ATOM 807 N N . LEU A 1 105 ? -10.721 -0.091 14.870 1.00 79.38 105 LEU A N 1
ATOM 808 C CA . LEU A 1 105 ? -9.774 -0.129 13.758 1.00 79.38 105 LEU A CA 1
ATOM 809 C C . LEU A 1 105 ? -10.486 -0.553 12.464 1.00 79.38 105 LEU A C 1
ATOM 811 O O . LEU A 1 105 ? -10.363 0.115 11.439 1.00 79.38 105 LEU A O 1
ATOM 815 N N . GLY A 1 106 ? -11.292 -1.618 12.536 1.00 76.62 106 GLY A N 1
ATOM 816 C CA . GLY A 1 106 ? -12.076 -2.103 11.404 1.00 76.62 106 GLY A CA 1
ATOM 817 C C . GLY A 1 106 ? -13.020 -1.037 10.845 1.00 76.62 106 GLY A C 1
ATOM 818 O O . GLY A 1 106 ? -13.055 -0.828 9.632 1.00 76.62 106 GLY A O 1
ATOM 819 N N . THR A 1 107 ? -13.748 -0.307 11.697 1.00 80.19 107 THR A N 1
ATOM 820 C CA . THR A 1 107 ? -14.640 0.773 11.240 1.00 80.19 107 THR A CA 1
ATOM 821 C C . THR A 1 107 ? -13.872 1.944 10.626 1.00 80.19 107 THR A C 1
ATOM 823 O O . THR A 1 107 ? -14.286 2.444 9.578 1.00 80.19 107 THR A O 1
ATOM 826 N N . MET A 1 108 ? -12.732 2.349 11.195 1.00 80.06 108 MET A N 1
ATOM 827 C CA . MET A 1 108 ? -11.879 3.394 10.611 1.00 80.06 108 MET 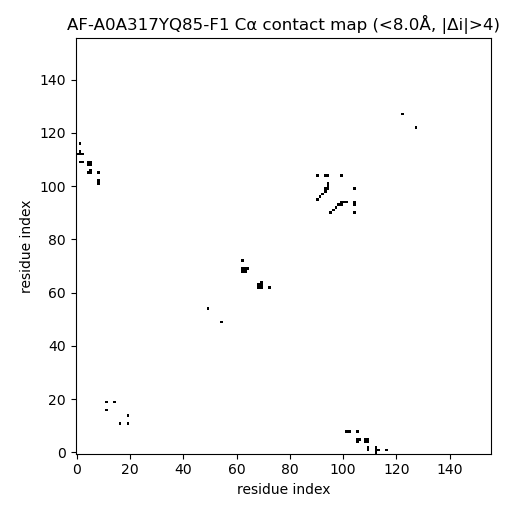A CA 1
ATOM 828 C C . MET A 1 108 ? -11.370 3.013 9.216 1.00 80.06 108 MET A C 1
ATOM 830 O O . MET A 1 108 ? -11.511 3.799 8.275 1.00 80.06 108 MET A O 1
ATOM 834 N N . GLU A 1 109 ? -10.832 1.802 9.048 1.00 80.62 109 GLU A N 1
ATOM 835 C CA . GLU A 1 109 ? -10.357 1.330 7.740 1.00 80.62 109 GLU A CA 1
ATOM 836 C C . GLU A 1 109 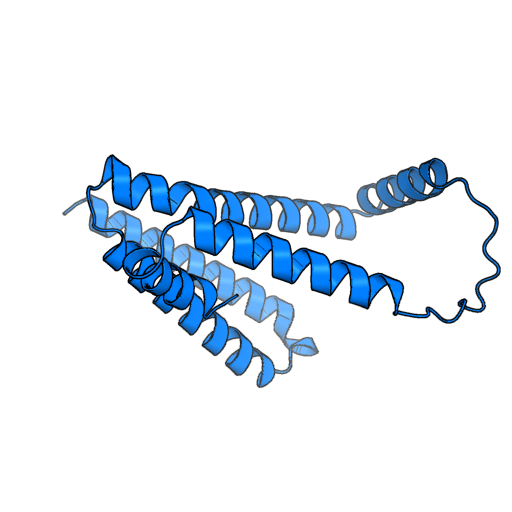? -11.493 1.217 6.715 1.00 80.62 109 GLU A C 1
ATOM 838 O O . GLU A 1 109 ? -11.306 1.507 5.531 1.00 80.62 109 GLU A O 1
ATOM 843 N N . SER A 1 110 ? -12.698 0.879 7.173 1.00 79.69 110 SER A N 1
ATOM 844 C CA . SER A 1 110 ? -13.903 0.835 6.339 1.00 79.69 110 SER A CA 1
ATOM 845 C C . SER A 1 110 ? -14.273 2.209 5.793 1.00 79.69 110 SER A C 1
ATOM 847 O O . SER A 1 110 ? -14.520 2.352 4.595 1.00 79.69 110 SER A O 1
ATOM 849 N N . ILE A 1 111 ? -14.290 3.230 6.658 1.00 84.25 111 ILE A N 1
ATOM 850 C CA . ILE A 1 111 ? -14.599 4.613 6.271 1.00 84.25 111 ILE A CA 1
ATOM 851 C C . ILE A 1 111 ? -13.566 5.111 5.258 1.00 84.25 111 ILE A C 1
ATOM 853 O O . ILE A 1 111 ? -13.944 5.672 4.228 1.00 84.25 111 ILE A O 1
ATOM 857 N N . LEU A 1 112 ? -12.277 4.849 5.504 1.00 82.69 112 LEU A N 1
ATOM 858 C CA . LEU A 1 112 ? -11.208 5.178 4.558 1.00 82.69 112 LEU A CA 1
ATOM 859 C C . LEU A 1 112 ? -11.414 4.480 3.209 1.00 82.69 112 LEU A C 1
ATOM 861 O O . LEU A 1 112 ? -11.327 5.119 2.159 1.00 82.69 112 LEU A O 1
ATOM 865 N N . GLY A 1 113 ? -11.745 3.190 3.221 1.00 82.69 113 GLY A N 1
ATOM 866 C CA . GLY A 1 113 ? -12.032 2.426 2.013 1.00 82.69 113 GLY A CA 1
ATOM 867 C C . GLY A 1 113 ? -13.215 2.986 1.211 1.00 82.69 113 GLY A C 1
ATOM 868 O O . GLY A 1 113 ? -13.111 3.157 -0.008 1.00 82.69 113 GLY A O 1
ATOM 869 N N . VAL A 1 114 ? -14.324 3.323 1.877 1.00 85.25 114 VAL A N 1
ATOM 870 C CA . VAL A 1 114 ? -15.508 3.931 1.241 1.00 85.25 114 VAL A CA 1
ATOM 871 C C . VAL A 1 114 ? -15.185 5.318 0.677 1.00 85.25 114 VAL A C 1
ATOM 873 O O . VAL A 1 114 ? -15.560 5.618 -0.458 1.00 85.25 114 VAL A O 1
ATOM 876 N N . ALA A 1 115 ? -14.442 6.148 1.414 1.00 84.38 115 ALA A N 1
ATOM 877 C CA . ALA A 1 115 ? -14.016 7.466 0.946 1.00 84.38 115 ALA A CA 1
ATOM 878 C C . ALA A 1 115 ? -13.125 7.373 -0.306 1.00 84.38 115 ALA A C 1
ATOM 880 O O . ALA A 1 115 ? -13.312 8.131 -1.264 1.00 84.38 115 ALA A O 1
ATOM 881 N N . LEU A 1 116 ? -12.203 6.405 -0.344 1.00 83.94 116 LEU A N 1
ATOM 882 C CA . LEU A 1 116 ? -11.382 6.130 -1.526 1.00 83.94 116 LEU A CA 1
ATOM 883 C C . LEU A 1 116 ? -12.240 5.695 -2.718 1.00 83.94 116 LEU A C 1
ATOM 885 O O . LEU A 1 116 ? -12.042 6.206 -3.819 1.00 83.94 116 LEU A O 1
ATOM 889 N N . LEU A 1 117 ? -13.222 4.811 -2.514 1.00 83.19 117 LEU A N 1
ATOM 890 C CA . LEU A 1 117 ? -14.155 4.405 -3.573 1.00 83.19 117 LEU A CA 1
ATOM 891 C C . LEU A 1 117 ? -14.922 5.589 -4.156 1.00 83.19 117 LEU A C 1
ATOM 893 O O . LEU A 1 117 ? -14.937 5.770 -5.374 1.00 83.19 117 LEU A O 1
ATOM 897 N N . LEU A 1 118 ? -15.529 6.406 -3.296 1.00 85.81 118 LEU A N 1
ATOM 898 C CA . LEU A 1 118 ? -16.253 7.604 -3.720 1.00 85.81 118 LEU A CA 1
ATOM 899 C C . LEU A 1 118 ? -15.334 8.558 -4.486 1.00 85.81 118 LEU A C 1
ATOM 901 O O . LEU A 1 118 ? -15.732 9.119 -5.507 1.00 85.81 118 LEU A O 1
ATOM 905 N N . THR A 1 119 ? -14.079 8.686 -4.056 1.00 82.88 119 THR A N 1
ATOM 906 C CA . THR A 1 119 ? -13.069 9.477 -4.765 1.00 82.88 119 THR A CA 1
ATOM 907 C C . THR A 1 119 ? -12.782 8.907 -6.158 1.00 82.88 119 THR A C 1
ATOM 909 O O . THR A 1 119 ? -12.802 9.649 -7.132 1.00 82.88 119 THR A O 1
ATOM 912 N N . TYR A 1 120 ? -12.579 7.597 -6.311 1.00 80.19 120 TYR A N 1
ATOM 913 C CA . TYR A 1 120 ? -12.363 6.997 -7.636 1.00 80.19 120 TYR A CA 1
ATOM 914 C C . TYR A 1 120 ? -13.569 7.159 -8.567 1.00 80.19 120 TYR A C 1
ATOM 916 O O . TYR A 1 120 ? -13.396 7.478 -9.744 1.00 80.19 120 TYR A O 1
ATOM 924 N N . ILE A 1 121 ? -14.782 6.972 -8.043 1.00 85.38 121 ILE A N 1
ATOM 925 C CA . ILE A 1 121 ? -16.020 7.136 -8.810 1.00 85.38 121 ILE A CA 1
ATOM 926 C C . ILE A 1 121 ? -16.163 8.588 -9.267 1.00 85.38 121 ILE A C 1
ATOM 928 O O . ILE A 1 121 ? -16.364 8.839 -10.451 1.00 85.38 121 ILE A O 1
ATOM 932 N N . THR A 1 122 ? -16.009 9.547 -8.353 1.00 82.69 122 THR A N 1
ATOM 933 C CA . THR A 1 122 ? -16.083 10.977 -8.686 1.00 82.69 122 THR A CA 1
ATOM 934 C C . THR A 1 122 ? -15.013 11.366 -9.700 1.00 82.69 122 THR A C 1
ATOM 936 O O . THR A 1 122 ? -15.331 12.014 -10.693 1.00 82.69 122 THR A O 1
ATOM 939 N N . LEU A 1 123 ? -13.772 10.905 -9.529 1.00 80.31 123 LEU A N 1
ATOM 940 C CA . LEU A 1 123 ? -12.681 11.156 -10.470 1.00 80.31 123 LEU A CA 1
ATOM 941 C C . LEU A 1 123 ? -12.940 10.604 -11.876 1.00 80.31 123 LEU A C 1
ATOM 943 O O . LEU A 1 123 ? -12.479 11.215 -12.836 1.00 80.31 123 LEU A O 1
ATOM 947 N N . ASN A 1 124 ? -13.683 9.504 -12.015 1.00 80.25 124 ASN A N 1
ATOM 948 C CA . ASN A 1 124 ? -14.070 8.961 -13.320 1.00 80.25 124 ASN A CA 1
ATOM 949 C C . ASN A 1 124 ? -14.974 9.931 -14.107 1.00 80.25 124 ASN A C 1
ATOM 951 O O . ASN A 1 124 ? -14.875 10.031 -15.326 1.00 80.25 124 ASN A O 1
ATOM 955 N N . PHE A 1 125 ? -15.815 10.704 -13.415 1.00 78.69 125 PHE A N 1
ATOM 956 C CA . PHE A 1 125 ? -16.653 11.728 -14.047 1.00 78.69 125 PHE A CA 1
ATOM 957 C C . PHE A 1 125 ? -15.883 13.009 -14.408 1.00 78.69 125 PHE A C 1
ATOM 959 O O . PHE A 1 125 ? -16.358 13.805 -15.220 1.00 78.69 125 PHE A O 1
ATOM 966 N N . PHE A 1 126 ? -14.687 13.226 -13.849 1.00 71.75 126 PHE A N 1
ATOM 967 C CA . PHE A 1 126 ? -13.848 14.378 -14.174 1.00 71.75 126 PHE A CA 1
ATOM 968 C C . PHE A 1 126 ? -12.840 14.045 -15.280 1.00 71.75 126 PHE A C 1
ATOM 970 O O . PHE A 1 126 ? -12.003 13.155 -15.157 1.00 71.75 126 PHE A O 1
ATOM 977 N N . ASN A 1 127 ? -12.843 14.837 -16.355 1.00 63.06 127 ASN A N 1
ATOM 978 C CA . ASN A 1 127 ? -11.910 14.665 -17.470 1.00 63.06 127 ASN A CA 1
ATOM 979 C C . ASN A 1 127 ? -10.456 14.951 -17.022 1.00 63.06 127 ASN A C 1
ATOM 981 O O . ASN A 1 127 ? -10.014 16.108 -16.968 1.00 63.06 127 ASN A O 1
ATOM 985 N N . MET A 1 128 ? -9.701 13.895 -16.686 1.00 64.56 128 MET A N 1
ATOM 986 C CA . MET A 1 128 ? -8.369 13.998 -16.069 1.00 64.56 128 MET A CA 1
ATOM 987 C C . MET A 1 128 ? -7.357 14.750 -16.940 1.00 64.56 128 MET A C 1
ATOM 989 O O . MET A 1 128 ? -6.548 15.521 -16.422 1.00 64.56 128 MET A O 1
ATOM 993 N N . LYS A 1 129 ? -7.435 14.608 -18.268 1.00 60.94 129 LYS A N 1
ATOM 994 C CA . LYS A 1 129 ? -6.419 15.113 -19.208 1.00 60.94 129 LYS A CA 1
ATOM 995 C C . LYS A 1 129 ? -6.159 16.625 -19.099 1.00 60.94 129 LYS A C 1
ATOM 997 O O . LYS A 1 129 ? -5.034 17.049 -19.334 1.00 60.94 129 LYS A O 1
ATOM 1002 N N . ASN A 1 130 ? -7.155 17.425 -18.698 1.00 62.66 130 ASN A N 1
ATOM 1003 C CA . ASN A 1 130 ? -7.021 18.886 -18.607 1.00 62.66 130 ASN A CA 1
ATOM 1004 C C . ASN A 1 130 ? -6.845 19.420 -17.169 1.00 62.66 130 ASN A C 1
ATOM 1006 O O . ASN A 1 130 ? -6.508 20.586 -16.982 1.00 62.66 130 ASN A O 1
ATOM 1010 N N . ASN A 1 131 ? -7.056 18.588 -16.139 1.00 68.75 131 ASN A N 1
ATOM 1011 C CA . ASN A 1 131 ? -7.157 19.046 -14.745 1.00 68.75 131 ASN A CA 1
ATOM 1012 C C . ASN A 1 131 ? -6.185 18.366 -13.764 1.00 68.75 131 ASN A C 1
ATOM 1014 O O . ASN A 1 131 ? -6.221 18.692 -12.581 1.00 68.75 131 ASN A O 1
ATOM 1018 N N . LEU A 1 132 ? -5.281 17.486 -14.220 1.00 71.19 132 LEU A N 1
ATOM 1019 C CA . LEU A 1 132 ? -4.312 16.770 -13.364 1.00 71.19 132 LEU A CA 1
ATOM 1020 C C . LEU A 1 132 ? -3.541 17.684 -12.397 1.00 71.19 132 LEU A C 1
ATOM 1022 O O . LEU A 1 132 ? -3.405 17.364 -11.218 1.00 71.19 132 LEU A O 1
ATOM 1026 N N . LYS A 1 133 ? -3.075 18.851 -12.869 1.00 72.56 133 LYS A N 1
ATOM 1027 C CA . LYS A 1 133 ? -2.382 19.824 -12.006 1.00 72.56 133 LYS A CA 1
ATOM 1028 C C . LYS A 1 133 ? -3.302 20.377 -10.913 1.00 72.56 133 LYS A C 1
ATOM 1030 O O . LYS A 1 133 ? -2.894 20.428 -9.759 1.00 72.56 133 LYS A O 1
ATOM 1035 N N . LYS A 1 134 ? -4.543 20.746 -11.254 1.00 75.69 134 LYS A N 1
ATOM 1036 C CA . LYS A 1 134 ? -5.530 21.260 -10.287 1.00 75.69 134 LYS A CA 1
ATOM 1037 C C . LYS A 1 134 ? -5.920 20.192 -9.265 1.00 75.69 134 LYS A C 1
ATOM 1039 O O . LYS A 1 134 ? -5.934 20.477 -8.077 1.00 75.69 134 LYS A O 1
ATOM 1044 N N . LEU A 1 135 ? -6.150 18.962 -9.718 1.00 76.94 135 LEU A N 1
ATOM 1045 C CA . LEU A 1 135 ? -6.448 17.807 -8.868 1.00 76.94 135 LEU A CA 1
ATOM 1046 C C . LEU A 1 135 ? -5.311 17.492 -7.888 1.00 76.94 135 LEU A C 1
ATOM 1048 O O . LEU A 1 135 ? -5.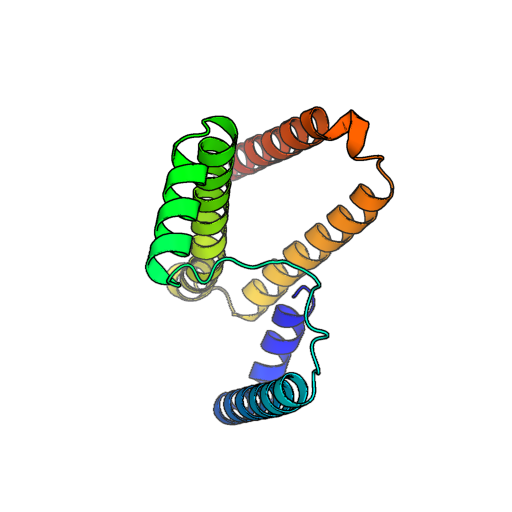566 17.268 -6.710 1.00 76.94 135 LEU A O 1
ATOM 1052 N N . SER A 1 136 ? -4.057 17.541 -8.347 1.00 72.75 136 SER A N 1
ATOM 1053 C CA . SER A 1 136 ? -2.890 17.334 -7.480 1.00 72.75 136 SER A CA 1
ATOM 1054 C C . SER A 1 136 ? -2.693 18.461 -6.458 1.00 72.75 136 SER A C 1
ATOM 1056 O O . SER A 1 136 ? -2.243 18.211 -5.344 1.00 72.75 136 SER A O 1
ATOM 1058 N N . VAL A 1 137 ? -3.031 19.706 -6.804 1.00 79.50 137 VAL A N 1
ATOM 1059 C CA . VAL A 1 137 ? -3.013 20.823 -5.844 1.00 79.50 137 VAL A CA 1
ATOM 1060 C C . VAL A 1 137 ? -4.135 20.667 -4.819 1.00 79.50 137 VAL A C 1
ATOM 1062 O O . VAL A 1 137 ? -3.897 20.830 -3.626 1.00 79.50 137 VAL A O 1
ATOM 1065 N N . LEU A 1 138 ? -5.334 20.294 -5.263 1.00 82.19 138 LEU A N 1
ATOM 1066 C CA . LEU A 1 138 ? -6.494 20.113 -4.397 1.00 82.19 138 LEU A CA 1
ATOM 1067 C C . LEU A 1 138 ? -6.286 18.970 -3.392 1.00 82.19 138 LEU A C 1
ATOM 1069 O O . LEU A 1 138 ? -6.577 19.147 -2.213 1.00 82.19 138 LEU A O 1
ATOM 1073 N N . SER A 1 139 ? -5.692 17.846 -3.809 1.00 75.19 139 SER A N 1
ATOM 1074 C CA . SER A 1 139 ? -5.361 16.751 -2.886 1.00 75.19 139 SER A CA 1
ATOM 1075 C C . SER A 1 139 ? -4.333 17.161 -1.828 1.00 75.19 139 SER A C 1
ATOM 1077 O O . SER A 1 139 ? -4.482 16.814 -0.657 1.00 75.19 139 SER A O 1
ATOM 1079 N N . LYS A 1 140 ? -3.324 17.958 -2.203 1.00 79.44 140 LYS A N 1
ATOM 1080 C CA . LYS A 1 140 ? -2.346 18.509 -1.252 1.00 79.44 140 LYS A CA 1
ATOM 1081 C C . LYS A 1 140 ? -2.978 19.509 -0.283 1.00 79.44 140 LYS A C 1
ATOM 1083 O O . LYS A 1 140 ? -2.622 19.502 0.889 1.00 79.44 140 LYS A O 1
ATOM 1088 N N . LEU A 1 141 ? -3.917 20.336 -0.742 1.00 82.81 141 LEU A N 1
ATOM 1089 C CA . LEU A 1 141 ? -4.650 21.265 0.124 1.00 82.81 141 LEU A CA 1
ATOM 1090 C C . LEU A 1 141 ? -5.505 20.520 1.151 1.00 82.81 141 LEU A C 1
ATOM 1092 O O . LEU A 1 141 ? -5.444 20.846 2.333 1.00 82.81 141 LEU A O 1
ATOM 1096 N N . ILE A 1 142 ? -6.234 19.487 0.721 1.00 82.75 142 ILE A N 1
ATOM 1097 C CA . ILE A 1 142 ? -7.006 18.625 1.627 1.00 82.75 142 ILE A CA 1
ATOM 1098 C C . ILE A 1 142 ? -6.086 18.000 2.682 1.00 82.75 142 ILE A C 1
ATOM 1100 O O . ILE A 1 142 ? -6.416 18.019 3.866 1.00 82.75 142 ILE A O 1
ATOM 1104 N N . LEU A 1 143 ? -4.909 17.511 2.276 1.00 78.19 143 LEU A N 1
ATOM 1105 C CA . LEU A 1 143 ? -3.934 16.938 3.203 1.00 78.19 143 LEU A CA 1
ATOM 1106 C C . LEU A 1 143 ? -3.463 17.964 4.247 1.00 78.19 143 LEU A C 1
ATOM 1108 O O . LEU A 1 143 ? -3.459 17.666 5.439 1.00 78.19 143 LEU A O 1
ATOM 1112 N N . ILE A 1 144 ? -3.121 19.184 3.826 1.00 83.06 144 ILE A N 1
ATOM 1113 C CA . ILE A 1 144 ? -2.688 20.256 4.738 1.00 83.06 144 ILE A CA 1
ATOM 1114 C C . ILE A 1 144 ? -3.791 20.598 5.747 1.00 83.06 144 ILE A C 1
ATOM 1116 O O . ILE A 1 144 ? -3.512 20.696 6.940 1.00 83.06 144 ILE A O 1
ATOM 1120 N N . VAL A 1 145 ? -5.039 20.728 5.287 1.00 84.94 145 VAL A N 1
ATOM 1121 C CA . VAL A 1 145 ? -6.192 21.008 6.158 1.00 84.94 145 VAL A CA 1
ATOM 1122 C C . VAL A 1 145 ? -6.433 19.862 7.145 1.00 84.94 145 VAL A C 1
ATOM 1124 O O . VAL A 1 145 ? -6.675 20.101 8.323 1.00 84.94 145 VAL A O 1
ATOM 1127 N N . SER A 1 146 ? -6.321 18.607 6.703 1.00 76.81 146 SER A N 1
ATOM 1128 C CA . SER A 1 146 ? -6.491 17.456 7.599 1.00 76.81 146 SER A CA 1
ATOM 1129 C C . SER A 1 146 ? -5.440 17.422 8.717 1.00 76.81 146 SER A C 1
ATOM 1131 O O . SER A 1 146 ? -5.770 17.149 9.871 1.00 76.81 146 SER A O 1
ATOM 1133 N N . LEU A 1 147 ? -4.192 17.784 8.402 1.00 76.75 147 LEU A N 1
ATOM 1134 C CA . LEU A 1 147 ? -3.108 17.852 9.378 1.00 76.75 147 LEU A CA 1
ATOM 1135 C C . LEU A 1 147 ? -3.292 19.020 10.356 1.00 76.75 147 LEU A C 1
ATOM 1137 O O . LEU A 1 147 ? -3.075 18.847 11.555 1.00 76.75 147 LEU A O 1
ATOM 1141 N N . SER A 1 148 ? -3.744 20.189 9.895 1.00 74.94 148 SER A N 1
ATOM 1142 C CA . SER A 1 148 ? -3.973 21.330 10.791 1.00 74.94 148 SER A CA 1
ATOM 1143 C C . SER A 1 148 ? -5.118 21.086 11.780 1.00 74.94 148 SER A C 1
ATOM 1145 O O . SER A 1 148 ? -4.987 21.430 12.954 1.00 74.94 148 SER A O 1
ATOM 1147 N N . LEU A 1 149 ? -6.198 20.427 11.347 1.00 74.44 149 LEU A N 1
ATOM 1148 C CA . LEU A 1 149 ? -7.290 20.007 12.233 1.00 74.44 149 LEU A CA 1
ATOM 1149 C C . LEU A 1 149 ? -6.822 19.012 13.301 1.00 74.44 149 LEU A C 1
ATOM 1151 O O . LEU A 1 149 ? -7.200 19.147 14.464 1.00 74.44 149 LEU A O 1
ATOM 1155 N N . SER A 1 150 ? -5.963 18.058 12.932 1.00 66.56 150 SER A N 1
ATOM 1156 C CA . SER A 1 150 ? -5.425 17.084 13.890 1.00 66.56 150 SER A CA 1
ATOM 1157 C C . SER A 1 150 ? -4.565 17.733 14.979 1.00 66.56 150 SER A C 1
ATOM 1159 O O . SER A 1 150 ? -4.603 17.302 16.127 1.00 66.56 150 SER A O 1
ATOM 1161 N N . HIS A 1 151 ? -3.861 18.824 14.658 1.00 58.44 151 HIS A N 1
ATOM 1162 C CA . HIS A 1 151 ? -3.027 19.529 15.629 1.00 58.44 151 HIS A CA 1
ATOM 1163 C C . HIS A 1 151 ? -3.851 20.318 16.659 1.00 58.44 151 HIS A C 1
ATOM 1165 O O . HIS A 1 151 ? -3.422 20.478 17.801 1.00 58.44 151 HIS A O 1
ATOM 1171 N N . HIS A 1 152 ? -5.055 20.769 16.287 1.00 50.50 152 HIS A N 1
ATOM 1172 C CA . HIS A 1 152 ? -5.934 21.521 17.183 1.00 50.50 152 HIS A CA 1
ATOM 1173 C C . HIS A 1 152 ? -6.593 20.631 18.251 1.00 50.50 152 HIS A C 1
ATOM 1175 O O . HIS A 1 152 ? -6.800 21.085 19.372 1.00 50.50 152 HIS A O 1
ATOM 1181 N N . GLN A 1 153 ? -6.861 19.358 17.938 1.00 52.41 153 GLN A N 1
ATOM 1182 C CA . GLN A 1 153 ? -7.436 18.394 18.887 1.00 52.41 153 GLN A CA 1
ATOM 1183 C C . GLN A 1 153 ? -6.433 17.871 19.928 1.00 52.41 153 GLN A C 1
ATOM 1185 O O . GLN A 1 153 ? -6.854 17.428 20.985 1.00 52.41 153 GLN A O 1
ATOM 1190 N N . THR A 1 154 ? -5.122 17.950 19.681 1.00 48.88 154 THR A N 1
ATOM 1191 C CA . THR A 1 154 ? -4.085 17.548 20.658 1.00 48.88 154 THR A CA 1
ATOM 1192 C C . THR A 1 154 ? -3.857 18.535 21.815 1.00 48.88 154 THR A C 1
ATOM 1194 O O . THR A 1 154 ? -3.053 18.240 22.695 1.00 48.88 154 THR A O 1
ATOM 1197 N N . PHE A 1 155 ? -4.525 19.695 21.827 1.00 40.91 155 PHE A N 1
ATOM 1198 C CA . PHE A 1 155 ? -4.358 20.753 22.842 1.00 40.91 155 PHE A CA 1
ATOM 1199 C C . PHE A 1 155 ? -5.635 21.059 23.656 1.00 40.91 155 PHE A C 1
ATOM 1201 O O . PHE A 1 155 ? -5.675 22.067 24.364 1.00 40.91 155 PHE A O 1
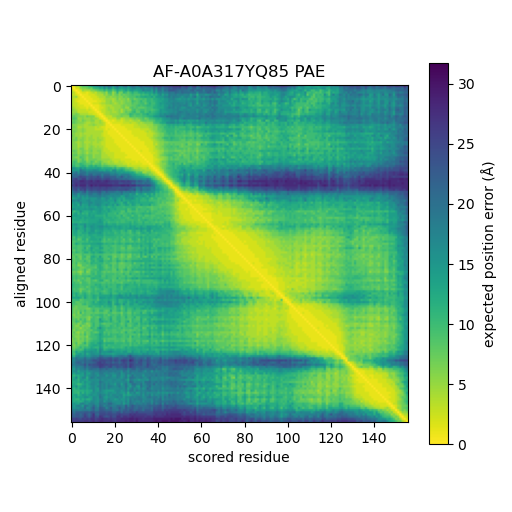ATOM 1208 N N . LEU A 1 156 ? -6.656 20.202 23.570 1.00 37.62 156 LEU A N 1
ATOM 1209 C CA . LEU A 1 156 ? -7.865 20.214 24.407 1.00 37.62 156 LEU A CA 1
ATOM 1210 C C . LEU A 1 156 ? -7.965 18.895 25.175 1.00 37.62 156 LEU A C 1
ATOM 1212 O O . LEU A 1 156 ? -8.387 18.951 26.350 1.00 37.62 156 LEU A O 1
#

pLDDT: mean 79.62, std 11.26, range [37.62, 96.19]

Foldseek 3Di:
DLCCLVCVLVCVVVDPPVVVVVVVVVVVVVVVVVVVVDDDDDDPDPDDPDPPVRVVVVVVVVQCVDPVSVVVVVVVVVVVVVVVCCVVVVVCCVCPVVVHDSVVVSVVSNVVSVVVVVVVVVVVVDPCPVCVVVVVVVVVVVVVVVVVVVVVVVVD

Sequence (156 aa):
MITVPIVAGFLVTLVHINTLALLNSFTEFVGLILIFMLRFKPANAVSKSIKFTEGMAESFKYVFKNRNLSTLFLTSSVINFLGQSLTVGLPIIIVTQLGYSSAHLGTMESILGVALLLTYITLNFFNMKNNLKKLSVLSKLILIVSLSLSHHQTFL

Solvent-accessible surface area (backbone atoms only — not comparable to full-atom values): 8984 Å² total; per-residue (Å²): 121,55,62,49,51,48,53,48,56,54,42,61,78,76,40,60,67,70,60,55,50,52,51,51,54,50,54,50,52,53,48,53,53,54,55,71,68,58,80,79,77,83,70,95,62,92,69,74,89,63,54,69,67,57,52,50,52,51,52,54,52,52,38,63,70,35,66,68,50,33,50,52,49,50,53,50,48,52,52,50,49,54,52,51,48,46,69,62,44,48,60,49,45,42,44,72,73,66,64,42,58,69,67,59,54,29,51,53,53,36,52,53,28,51,53,51,49,53,48,54,56,55,49,71,77,45,73,55,92,84,38,55,70,59,53,56,50,50,54,52,50,52,51,52,53,53,53,55,56,57,59,60,64,76,78,114

InterPro domains:
  IPR036259 MFS transporter superfamily [G3DSA:1.20.1250.20] (1-155)
  IPR036259 MFS transporter superfamily [SSF103473] (2-149)

Organism: Staphylococcus pseudintermedius (NCBI:txid283734)

Secondary structure (DSSP, 8-state):
--SHHHHHHHHHHHS-HHHHHHHHHHHHHHHHHHHHH--PPPP--------HHHHHHHHHHHHHHSHHHHHHHHHHHHHHHHHHHHHHHHHHIIIIIS---HHHHHHHHHHHHHHHHHHHHHHHHS-HHHHHHHHHHHHHHHHHHHHHHHHHHTT-